Protein AF-A0A832FG57-F1 (afdb_monomer_lite)

Structure (mmCIF, N/CA/C/O backbone):
data_AF-A0A832FG57-F1
#
_entry.id   AF-A0A832FG57-F1
#
loop_
_atom_site.group_PDB
_atom_site.id
_atom_site.type_symbol
_atom_site.label_atom_id
_atom_site.label_alt_id
_atom_site.label_comp_id
_atom_site.label_asym_id
_atom_site.label_entity_id
_atom_site.label_seq_id
_atom_site.pdbx_PDB_ins_code
_atom_site.Cartn_x
_atom_site.Cartn_y
_atom_site.Cartn_z
_atom_site.occupancy
_atom_site.B_iso_or_equiv
_atom_site.auth_seq_id
_atom_site.auth_comp_id
_atom_site.auth_asym_id
_atom_site.auth_atom_id
_atom_site.pdbx_PDB_model_num
ATOM 1 N N . PHE A 1 1 ? -12.030 5.761 12.279 1.00 85.94 1 PHE A N 1
ATOM 2 C CA . PHE A 1 1 ? -11.155 4.565 12.280 1.00 85.94 1 PHE A CA 1
ATOM 3 C C . PHE A 1 1 ? -11.269 3.696 11.030 1.00 85.94 1 PHE A C 1
ATOM 5 O O . PHE A 1 1 ? -10.432 3.878 10.166 1.00 85.94 1 PHE A O 1
ATOM 12 N N . LEU A 1 2 ? -12.244 2.785 10.860 1.00 91.69 2 LEU A N 1
ATOM 13 C CA . LEU A 1 2 ? -12.209 1.858 9.704 1.00 91.69 2 LEU A CA 1
ATOM 14 C C . LEU A 1 2 ? -12.376 2.564 8.343 1.00 91.69 2 LEU A C 1
ATOM 16 O O . LEU A 1 2 ? -11.572 2.353 7.442 1.00 91.69 2 LEU A O 1
ATOM 20 N N . VAL A 1 3 ? -13.385 3.433 8.204 1.00 93.12 3 VAL A N 1
ATOM 21 C CA . VAL A 1 3 ? -13.613 4.214 6.968 1.00 93.12 3 VAL A CA 1
ATOM 22 C C . VAL A 1 3 ? -12.442 5.155 6.678 1.00 93.12 3 VAL A C 1
ATOM 24 O O . VAL A 1 3 ? -12.008 5.291 5.544 1.00 93.12 3 VAL A O 1
ATOM 27 N N . GLU A 1 4 ? -11.892 5.771 7.715 1.00 93.12 4 GLU A N 1
ATOM 28 C CA . GLU A 1 4 ? -10.716 6.635 7.612 1.00 93.12 4 GLU A CA 1
ATOM 29 C C . GLU A 1 4 ? -9.480 5.861 7.137 1.00 93.12 4 GLU A C 1
ATOM 31 O O . GLU A 1 4 ? -8.801 6.294 6.212 1.00 93.12 4 GLU A O 1
ATOM 36 N N . ALA A 1 5 ? -9.240 4.6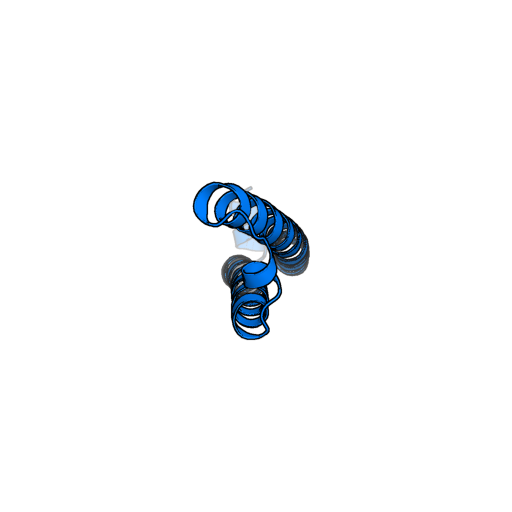68 7.691 1.00 94.00 5 ALA A N 1
ATOM 37 C CA . ALA A 1 5 ? -8.166 3.784 7.256 1.00 94.00 5 ALA A CA 1
ATOM 38 C C . ALA A 1 5 ? -8.358 3.310 5.807 1.00 94.00 5 ALA A C 1
ATOM 40 O O . ALA A 1 5 ? -7.385 3.222 5.062 1.00 94.00 5 ALA A O 1
ATOM 41 N N . LEU A 1 6 ? -9.601 3.065 5.377 1.00 94.50 6 LEU A N 1
ATOM 42 C CA . LEU A 1 6 ? -9.926 2.767 3.981 1.00 94.50 6 LEU A CA 1
ATOM 43 C C . LEU A 1 6 ? -9.584 3.951 3.062 1.00 94.50 6 LEU A C 1
ATOM 45 O O . LEU A 1 6 ? -8.933 3.758 2.040 1.00 94.50 6 LEU A O 1
ATOM 49 N N . ILE A 1 7 ? -9.998 5.170 3.422 1.00 96.25 7 ILE A N 1
ATOM 50 C CA . ILE A 1 7 ? -9.735 6.383 2.633 1.00 96.25 7 ILE A CA 1
ATOM 51 C C . ILE A 1 7 ? -8.228 6.631 2.529 1.00 96.25 7 ILE A C 1
ATOM 53 O O . ILE A 1 7 ? -7.712 6.823 1.429 1.00 96.25 7 ILE A O 1
ATOM 57 N N . LEU A 1 8 ? -7.508 6.570 3.652 1.00 95.62 8 LEU A N 1
ATOM 58 C CA . LEU A 1 8 ? -6.055 6.728 3.680 1.00 95.62 8 LEU A CA 1
ATOM 59 C C . LEU A 1 8 ? -5.351 5.624 2.884 1.00 95.62 8 LEU A C 1
ATOM 61 O O . LEU A 1 8 ? -4.422 5.916 2.135 1.00 95.62 8 LEU A O 1
ATOM 65 N N . GLY A 1 9 ? -5.822 4.380 2.986 1.00 96.75 9 GLY A N 1
ATOM 66 C CA . GLY A 1 9 ? -5.304 3.255 2.213 1.00 96.75 9 GLY A CA 1
ATOM 67 C C . GLY A 1 9 ? -5.506 3.424 0.712 1.00 96.75 9 GLY A C 1
ATOM 68 O O . GLY A 1 9 ? -4.572 3.199 -0.055 1.00 96.75 9 GLY A O 1
ATOM 69 N N . LEU A 1 10 ? -6.683 3.881 0.277 1.00 97.44 10 LEU A N 1
ATOM 70 C CA . LEU A 1 10 ? -6.975 4.166 -1.130 1.00 97.44 10 LEU A CA 1
ATOM 71 C C . LEU A 1 10 ? -6.106 5.306 -1.665 1.00 97.44 10 LEU A C 1
ATOM 73 O O . LEU A 1 10 ? -5.484 5.156 -2.717 1.00 97.44 10 LEU A O 1
ATOM 77 N N . LEU A 1 11 ? -6.025 6.424 -0.941 1.00 97.81 11 LEU A N 1
ATOM 78 C CA . LEU A 1 11 ? -5.226 7.581 -1.346 1.00 97.81 11 LEU A CA 1
ATOM 79 C C . LEU A 1 11 ? -3.732 7.242 -1.381 1.00 97.81 11 LEU A C 1
ATOM 81 O O . LEU A 1 11 ? -3.067 7.509 -2.381 1.00 97.81 11 LEU A O 1
ATOM 85 N N . GLY A 1 12 ? -3.222 6.598 -0.330 1.00 96.81 12 GLY A N 1
ATOM 86 C CA . GLY A 1 12 ? -1.824 6.188 -0.229 1.00 96.81 12 GLY A CA 1
ATOM 87 C C . GLY A 1 12 ? -1.438 5.166 -1.296 1.00 96.81 12 GLY A C 1
ATOM 88 O O . GLY A 1 12 ? -0.417 5.331 -1.960 1.00 96.81 12 GLY A O 1
ATOM 89 N N . SER A 1 13 ? -2.279 4.157 -1.534 1.00 97.12 13 SER A N 1
ATOM 90 C CA . SER A 1 13 ? -2.027 3.144 -2.569 1.00 97.12 13 SER A CA 1
ATOM 91 C C . SER A 1 13 ? -2.093 3.739 -3.975 1.00 97.12 13 SER A C 1
ATOM 93 O O . SER A 1 13 ? -1.269 3.395 -4.822 1.00 97.12 13 SER A O 1
ATOM 95 N N . SER A 1 14 ? -3.017 4.673 -4.226 1.00 97.12 14 SER A N 1
ATOM 96 C CA . SER A 1 14 ? -3.114 5.386 -5.509 1.00 97.12 14 SER A CA 1
ATOM 97 C C . SER A 1 14 ? -1.869 6.233 -5.767 1.00 97.12 14 SER A C 1
ATOM 99 O O . SER A 1 14 ? -1.238 6.104 -6.816 1.00 97.12 14 SER A O 1
ATOM 101 N N . ALA A 1 15 ? -1.469 7.049 -4.787 1.00 97.50 15 ALA A N 1
ATOM 102 C CA . ALA A 1 15 ? -0.270 7.877 -4.872 1.00 97.50 15 ALA A CA 1
ATOM 103 C C . ALA A 1 15 ? 0.998 7.025 -5.037 1.00 97.50 15 ALA A C 1
ATOM 105 O O . ALA A 1 15 ? 1.820 7.301 -5.909 1.00 97.50 15 ALA A O 1
ATOM 106 N N . GLY A 1 16 ? 1.127 5.947 -4.259 1.00 96.12 16 GLY A N 1
ATOM 107 C CA . GLY A 1 16 ? 2.238 5.002 -4.357 1.00 96.12 16 GLY A CA 1
ATOM 108 C C . GLY A 1 16 ? 2.311 4.310 -5.718 1.00 96.12 16 GLY A C 1
ATOM 109 O O . GLY A 1 16 ? 3.397 4.168 -6.271 1.00 96.12 16 GLY A O 1
ATOM 110 N N . SER A 1 17 ? 1.167 3.949 -6.304 1.00 94.88 17 SER A N 1
ATOM 111 C CA . SER A 1 17 ? 1.112 3.337 -7.639 1.00 94.88 17 SER A CA 1
ATOM 112 C C . SER A 1 17 ? 1.552 4.312 -8.732 1.00 94.88 17 SER A C 1
ATOM 114 O O . SER A 1 17 ? 2.342 3.942 -9.598 1.00 94.88 17 SER A O 1
ATOM 116 N N . ILE A 1 18 ? 1.115 5.574 -8.662 1.00 95.19 18 ILE A N 1
ATOM 117 C CA . ILE A 1 18 ? 1.557 6.632 -9.586 1.00 95.19 18 ILE A CA 1
ATOM 118 C C . ILE A 1 18 ? 3.070 6.848 -9.470 1.00 95.19 18 ILE A C 1
ATOM 120 O O . ILE A 1 18 ? 3.772 6.874 -10.483 1.00 95.19 18 ILE A O 1
ATOM 124 N N . LEU A 1 19 ? 3.588 6.950 -8.242 1.00 95.56 19 LEU A N 1
ATOM 125 C CA . LEU A 1 19 ? 5.023 7.097 -7.992 1.00 95.56 19 LEU A CA 1
ATOM 126 C C . LEU A 1 19 ? 5.818 5.886 -8.483 1.00 95.56 19 LEU A C 1
ATOM 128 O O . LEU A 1 19 ? 6.885 6.059 -9.064 1.00 95.56 19 LEU A O 1
ATOM 132 N N . SER A 1 20 ? 5.296 4.673 -8.301 1.00 92.88 20 SER A N 1
ATOM 133 C CA . SER A 1 20 ? 5.920 3.440 -8.781 1.00 92.88 20 SER A CA 1
ATOM 134 C C . SER A 1 20 ? 6.052 3.428 -10.304 1.00 92.88 20 SER A C 1
ATOM 136 O O . SER A 1 20 ? 7.132 3.133 -10.814 1.00 92.88 20 SER A O 1
ATOM 138 N N . VAL A 1 21 ? 5.005 3.827 -11.036 1.00 91.56 21 VAL A N 1
ATOM 139 C CA . VAL A 1 21 ? 5.051 3.945 -12.503 1.00 91.56 21 VAL A CA 1
ATOM 140 C C . VAL A 1 21 ? 6.057 5.008 -12.938 1.00 91.56 21 VAL A C 1
ATOM 142 O O . VAL A 1 21 ? 6.882 4.744 -13.811 1.00 91.56 21 VAL A O 1
ATOM 145 N N . ALA A 1 22 ? 6.027 6.192 -12.322 1.00 91.81 22 ALA A N 1
ATOM 146 C CA . ALA A 1 22 ? 6.932 7.287 -12.665 1.00 91.81 22 ALA A CA 1
ATOM 147 C C . ALA A 1 22 ? 8.403 6.921 -12.405 1.00 91.81 22 ALA A C 1
ATOM 149 O O . ALA A 1 22 ? 9.254 7.096 -13.279 1.00 91.81 22 ALA A O 1
ATOM 150 N N . ALA A 1 23 ? 8.697 6.357 -11.232 1.00 91.25 23 ALA A N 1
ATOM 151 C CA . ALA A 1 23 ? 10.032 5.890 -10.875 1.00 91.25 23 ALA A CA 1
ATOM 152 C C . ALA A 1 23 ? 10.478 4.728 -11.771 1.00 91.25 23 ALA A C 1
ATOM 154 O O . ALA A 1 23 ? 11.596 4.741 -12.280 1.00 91.25 23 ALA A O 1
ATOM 155 N N . GLY A 1 24 ? 9.596 3.760 -12.031 1.00 89.56 24 GLY A N 1
ATOM 156 C CA . GLY A 1 24 ? 9.860 2.645 -12.934 1.00 89.56 24 GLY A CA 1
ATOM 157 C C . GLY A 1 24 ? 10.197 3.114 -14.348 1.00 89.56 24 GLY A C 1
ATOM 158 O O . 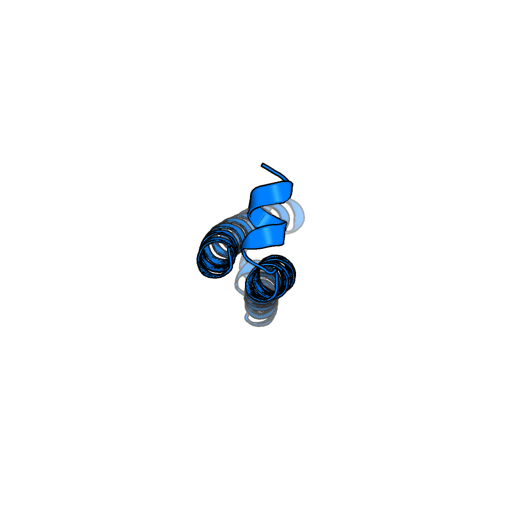GLY A 1 24 ? 11.158 2.621 -14.939 1.00 89.56 24 GLY A O 1
ATOM 159 N N . ALA A 1 25 ? 9.467 4.101 -14.875 1.00 88.19 25 ALA A N 1
ATOM 160 C CA . ALA A 1 25 ? 9.734 4.694 -16.184 1.00 88.19 25 ALA A CA 1
ATOM 161 C C . ALA A 1 25 ? 11.066 5.448 -16.213 1.00 88.19 25 ALA A C 1
ATOM 163 O O . ALA A 1 25 ? 11.846 5.251 -17.143 1.00 88.19 25 ALA A O 1
ATOM 164 N N . GLY A 1 26 ? 11.360 6.247 -15.182 1.00 88.56 26 GLY A N 1
ATOM 165 C CA . GLY A 1 26 ? 12.633 6.957 -15.060 1.00 88.56 26 GLY A CA 1
ATOM 166 C C . GLY A 1 26 ? 13.831 6.008 -14.993 1.00 88.56 26 GLY A C 1
ATOM 167 O O . GLY A 1 26 ? 14.794 6.179 -15.734 1.00 88.56 26 GLY A O 1
ATOM 168 N N . ILE A 1 27 ? 13.748 4.962 -14.168 1.00 89.00 27 ILE A N 1
ATOM 169 C CA . ILE A 1 27 ? 14.805 3.949 -14.038 1.00 89.00 27 ILE A CA 1
ATOM 170 C C . ILE A 1 27 ? 15.016 3.211 -15.367 1.00 89.00 27 ILE A C 1
ATOM 172 O O . ILE A 1 27 ? 16.152 3.071 -15.814 1.00 89.00 27 ILE A O 1
ATOM 176 N N . ASN A 1 28 ? 13.939 2.777 -16.031 1.00 87.62 28 ASN A N 1
ATOM 177 C CA . ASN A 1 28 ? 14.043 2.086 -17.320 1.00 87.62 28 ASN A CA 1
ATOM 178 C C . ASN A 1 28 ? 14.653 2.980 -18.408 1.00 87.62 28 ASN A C 1
ATOM 180 O O . ASN A 1 28 ? 15.522 2.531 -19.153 1.00 87.62 28 ASN A O 1
ATOM 184 N N . TYR A 1 29 ? 14.262 4.255 -18.456 1.00 85.88 29 TYR A N 1
ATOM 185 C CA . TYR A 1 29 ? 14.837 5.221 -19.386 1.00 85.88 29 TYR A CA 1
ATOM 186 C C . TYR A 1 29 ? 16.342 5.425 -19.155 1.00 85.88 29 TYR A C 1
ATOM 188 O O . TYR A 1 29 ? 17.104 5.443 -20.115 1.00 85.88 29 TYR A O 1
ATOM 196 N N . LEU A 1 30 ? 16.788 5.522 -17.899 1.00 88.81 30 LEU A N 1
ATOM 197 C CA . LEU A 1 30 ? 18.205 5.722 -17.572 1.00 88.81 30 LEU A CA 1
ATOM 198 C C . LEU A 1 30 ? 19.080 4.494 -17.861 1.00 88.81 30 LEU A C 1
ATOM 200 O O . LEU A 1 30 ? 20.247 4.655 -18.206 1.00 88.81 30 LEU A O 1
ATOM 204 N N . ILE A 1 31 ? 18.541 3.282 -17.700 1.00 86.88 31 ILE A N 1
ATOM 205 C CA . ILE A 1 31 ? 19.314 2.038 -17.841 1.00 86.88 31 ILE A CA 1
ATOM 206 C C . ILE A 1 31 ? 19.279 1.506 -19.278 1.00 86.88 31 ILE A C 1
ATOM 208 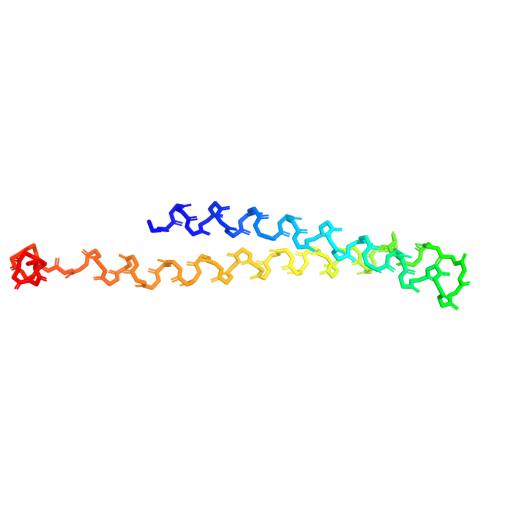O O . ILE A 1 31 ? 20.306 1.085 -19.802 1.00 86.88 31 ILE A O 1
ATOM 212 N N . ILE A 1 32 ? 18.099 1.487 -19.902 1.00 82.31 32 ILE A N 1
ATOM 213 C CA . ILE A 1 32 ? 17.851 0.797 -21.179 1.00 82.31 32 ILE A CA 1
ATOM 214 C C . ILE A 1 32 ? 17.613 1.803 -22.318 1.00 82.31 32 ILE A C 1
ATOM 216 O O . ILE A 1 32 ? 17.714 1.447 -23.488 1.00 82.31 32 ILE A O 1
ATOM 220 N N . GLY A 1 33 ? 17.298 3.065 -22.005 1.00 79.94 33 GLY A N 1
ATOM 221 C CA . GLY A 1 33 ? 16.901 4.069 -23.000 1.00 79.94 33 GLY A CA 1
ATOM 222 C C . GLY A 1 33 ? 15.465 3.905 -23.510 1.00 79.94 33 GLY A C 1
ATOM 223 O O . GLY A 1 33 ? 14.997 4.719 -24.302 1.00 79.94 33 GLY A O 1
ATOM 224 N N . GLU A 1 34 ? 14.733 2.889 -23.038 1.00 74.56 34 GLU A N 1
ATOM 225 C CA . GLU A 1 34 ? 13.356 2.596 -23.437 1.00 74.56 34 GLU A CA 1
ATOM 226 C C . GLU A 1 34 ? 12.435 2.443 -22.223 1.00 74.56 34 GLU A C 1
ATOM 228 O O . GLU A 1 34 ? 12.795 1.835 -21.221 1.00 74.56 34 GLU A O 1
ATOM 233 N N . THR A 1 35 ? 11.196 2.929 -22.328 1.00 74.06 35 THR A N 1
ATOM 234 C CA . THR A 1 35 ? 10.183 2.854 -21.255 1.00 74.06 35 THR A CA 1
ATOM 235 C C . THR A 1 35 ? 9.156 1.735 -21.455 1.00 74.06 35 THR A C 1
ATOM 237 O O . THR A 1 35 ? 8.265 1.549 -20.625 1.00 74.06 35 THR A O 1
ATOM 240 N N . LYS A 1 36 ? 9.274 0.947 -22.534 1.00 73.31 36 LYS A N 1
ATOM 241 C CA . LYS A 1 36 ? 8.284 -0.077 -22.922 1.00 73.31 36 LYS A CA 1
ATOM 242 C C . LYS A 1 36 ? 8.072 -1.173 -21.877 1.00 73.31 36 LYS A C 1
ATOM 244 O O . LYS A 1 36 ? 6.969 -1.703 -21.782 1.00 73.31 36 LYS A O 1
ATOM 249 N N . TYR A 1 37 ? 9.088 -1.495 -21.078 1.00 72.94 37 TYR A N 1
ATOM 250 C CA . TYR A 1 37 ? 9.009 -2.544 -20.055 1.00 72.94 37 TYR A CA 1
ATOM 251 C C . TYR A 1 37 ? 8.039 -2.214 -18.913 1.00 72.94 37 TYR A C 1
ATOM 253 O O . TYR A 1 37 ? 7.464 -3.118 -18.307 1.00 72.94 37 TYR A O 1
ATOM 261 N N . VAL A 1 38 ? 7.790 -0.927 -18.654 1.00 70.38 38 VAL A N 1
ATOM 262 C CA . VAL A 1 38 ? 6.860 -0.486 -17.602 1.00 70.38 38 VAL A CA 1
ATOM 263 C C . VAL A 1 38 ? 5.405 -0.775 -17.971 1.00 70.38 38 VAL A C 1
ATOM 265 O O . VAL A 1 38 ? 4.586 -1.039 -17.096 1.00 70.38 38 VAL A O 1
ATOM 268 N N . PHE A 1 39 ? 5.093 -0.798 -19.268 1.00 73.00 39 PHE A N 1
ATOM 269 C CA . PHE A 1 39 ? 3.741 -1.024 -19.785 1.00 73.00 39 PHE A CA 1
ATOM 270 C C . PHE A 1 39 ? 3.473 -2.481 -20.186 1.00 73.00 39 PHE A C 1
ATOM 272 O O . PHE A 1 39 ? 2.420 -2.781 -20.749 1.00 73.00 39 PHE A O 1
ATOM 279 N N . GLN A 1 40 ? 4.401 -3.402 -19.911 1.00 82.81 40 GLN A N 1
ATOM 280 C CA . GLN A 1 40 ? 4.154 -4.824 -20.132 1.00 82.81 40 GLN A CA 1
ATOM 281 C C . GLN A 1 40 ? 3.100 -5.355 -19.158 1.00 82.81 40 GLN A C 1
ATOM 283 O O . GLN A 1 40 ? 3.030 -4.946 -17.998 1.00 82.81 40 GLN A O 1
ATOM 288 N N . LEU A 1 41 ? 2.295 -6.308 -19.633 1.00 76.00 41 LEU A N 1
ATOM 289 C CA . LEU A 1 41 ? 1.173 -6.875 -18.880 1.00 76.00 41 LEU A CA 1
ATOM 290 C C . LEU A 1 41 ? 1.614 -7.495 -17.539 1.00 76.00 41 LEU A C 1
ATOM 292 O O . LEU A 1 41 ? 0.900 -7.400 -16.544 1.00 76.00 41 LEU A O 1
ATOM 296 N N . SER A 1 42 ? 2.818 -8.074 -17.502 1.00 80.00 42 SER A N 1
ATOM 297 C CA . SER A 1 42 ? 3.464 -8.587 -16.288 1.00 80.00 42 SER A CA 1
ATOM 298 C C . SER A 1 42 ? 3.721 -7.480 -15.259 1.00 80.00 42 SER A C 1
ATOM 300 O O . SER A 1 42 ? 3.356 -7.626 -14.094 1.00 80.00 42 SER A O 1
ATOM 302 N N . THR A 1 43 ? 4.288 -6.350 -15.685 1.00 83.00 43 THR A N 1
ATOM 303 C CA . THR A 1 43 ? 4.603 -5.196 -14.827 1.00 83.00 43 THR A CA 1
ATOM 304 C C . THR A 1 43 ? 3.347 -4.527 -14.272 1.00 83.00 43 THR A C 1
ATOM 306 O O . THR A 1 43 ? 3.290 -4.201 -13.085 1.00 83.00 43 THR A O 1
ATOM 309 N N . VAL A 1 44 ? 2.302 -4.390 -15.092 1.00 85.75 44 VAL A N 1
ATOM 310 C CA . VAL A 1 44 ? 0.996 -3.863 -14.656 1.00 85.75 44 VAL A CA 1
ATOM 311 C C . VAL A 1 44 ? 0.384 -4.738 -13.557 1.00 85.75 44 VAL A C 1
ATOM 313 O O . VAL A 1 44 ? -0.170 -4.211 -12.590 1.00 85.75 44 VAL A O 1
ATOM 316 N N . GLY A 1 45 ? 0.549 -6.062 -13.649 1.00 91.00 45 GLY A N 1
ATOM 317 C CA . GLY A 1 45 ? 0.130 -6.994 -12.601 1.00 91.00 45 GLY A CA 1
ATOM 318 C C . GLY A 1 45 ? 0.785 -6.707 -11.245 1.00 91.00 45 GLY A C 1
ATOM 319 O O . GLY A 1 45 ? 0.103 -6.719 -10.221 1.00 91.00 45 GLY A O 1
ATOM 320 N N . TYR A 1 46 ? 2.079 -6.373 -11.224 1.00 91.00 46 TYR A N 1
ATOM 321 C CA . TYR A 1 46 ? 2.788 -6.022 -9.988 1.00 91.00 46 TYR A CA 1
ATOM 322 C C . TYR A 1 46 ? 2.324 -4.695 -9.384 1.00 91.00 46 TYR A C 1
ATOM 324 O O . TYR A 1 46 ? 2.214 -4.596 -8.163 1.00 91.00 46 TYR A O 1
ATOM 332 N N . ILE A 1 47 ? 1.997 -3.700 -10.213 1.00 92.12 47 ILE A N 1
ATOM 333 C CA . ILE A 1 47 ? 1.431 -2.427 -9.738 1.00 92.12 47 ILE A CA 1
ATOM 334 C C . ILE A 1 47 ? 0.078 -2.676 -9.063 1.00 92.12 47 ILE A C 1
ATOM 336 O O . ILE A 1 47 ? -0.161 -2.193 -7.957 1.00 92.12 47 ILE A O 1
ATOM 340 N N . PHE A 1 48 ? -0.784 -3.486 -9.683 1.00 93.88 48 PHE A N 1
ATOM 341 C CA . PHE A 1 48 ? -2.080 -3.843 -9.108 1.00 93.88 48 PHE A CA 1
ATOM 342 C C . PHE A 1 48 ? -1.946 -4.645 -7.804 1.00 93.88 48 PHE A C 1
ATOM 344 O O . PHE A 1 48 ? -2.686 -4.410 -6.844 1.00 93.88 48 PHE A O 1
ATOM 351 N N . LEU A 1 49 ? -0.974 -5.559 -7.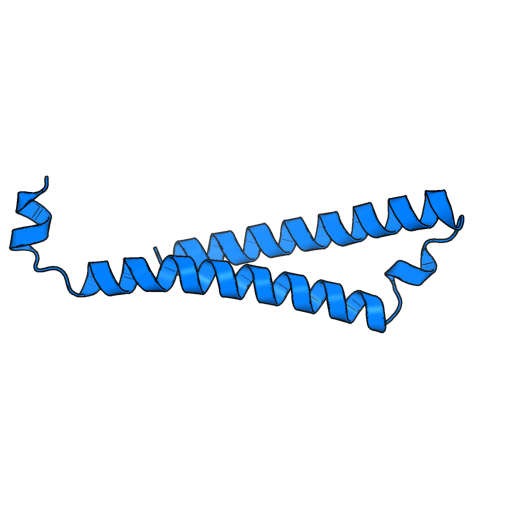739 1.00 95.25 49 LEU A N 1
ATOM 352 C CA . LEU A 1 49 ? -0.634 -6.283 -6.515 1.00 95.25 49 LEU A CA 1
ATOM 353 C C . LEU A 1 49 ? -0.196 -5.324 -5.406 1.00 95.25 49 LEU A C 1
ATOM 355 O O . LEU A 1 49 ? -0.734 -5.392 -4.305 1.00 95.25 49 LEU A O 1
ATOM 359 N N . GLY A 1 50 ? 0.726 -4.403 -5.699 1.00 94.94 50 GLY A N 1
ATOM 360 C CA . GLY A 1 50 ? 1.194 -3.399 -4.742 1.00 94.94 50 GLY A CA 1
ATOM 361 C C . GLY A 1 50 ? 0.058 -2.515 -4.224 1.00 94.94 50 GLY A C 1
ATOM 362 O O . GLY A 1 50 ? -0.077 -2.325 -3.015 1.00 94.94 50 GLY A O 1
ATOM 363 N N . PHE A 1 51 ? -0.814 -2.053 -5.121 1.00 96.75 51 PHE A N 1
ATOM 364 C CA . PHE A 1 51 ? -2.015 -1.297 -4.768 1.00 96.75 51 PHE A CA 1
ATOM 365 C C . PHE A 1 51 ? -2.943 -2.084 -3.830 1.00 96.75 51 PHE A C 1
ATOM 367 O O . PHE A 1 51 ? -3.375 -1.575 -2.796 1.00 96.75 51 PHE A O 1
ATOM 374 N N . SER A 1 52 ? -3.206 -3.352 -4.156 1.00 97.12 52 SER A N 1
ATOM 375 C CA . SER A 1 52 ? -4.058 -4.235 -3.352 1.00 97.12 52 SER A CA 1
ATOM 376 C C . SER A 1 52 ? -3.465 -4.493 -1.966 1.00 97.12 52 SER A C 1
ATOM 378 O O . SER A 1 52 ? -4.183 -4.451 -0.967 1.00 97.12 52 SER A O 1
ATOM 380 N N . VAL A 1 53 ? -2.150 -4.711 -1.884 1.00 97.19 53 VAL A N 1
ATOM 381 C CA . VAL A 1 53 ? -1.430 -4.896 -0.616 1.00 97.19 53 VAL A CA 1
ATOM 382 C C . VAL A 1 53 ? -1.507 -3.638 0.249 1.00 97.19 53 VAL A C 1
ATOM 384 O O . VAL A 1 53 ? -1.746 -3.753 1.453 1.00 97.19 53 VAL A O 1
ATOM 387 N N . GLY A 1 54 ? -1.357 -2.449 -0.340 1.00 96.00 54 GLY A N 1
ATOM 388 C CA . GLY A 1 54 ? -1.475 -1.179 0.379 1.00 96.00 54 GLY A CA 1
ATOM 389 C C . GLY A 1 54 ? -2.851 -1.007 1.024 1.00 96.00 54 GLY A C 1
ATOM 390 O O . GLY A 1 54 ? -2.945 -0.783 2.231 1.00 96.00 54 GLY A O 1
ATOM 391 N N . ILE A 1 55 ? -3.921 -1.231 0.256 1.00 96.75 55 ILE A N 1
ATOM 392 C CA . ILE A 1 55 ? -5.300 -1.174 0.763 1.00 96.75 55 ILE A CA 1
ATOM 393 C C . ILE A 1 55 ? -5.525 -2.202 1.871 1.00 96.75 55 ILE A C 1
ATOM 395 O O . ILE A 1 55 ? -6.036 -1.852 2.936 1.00 96.75 55 ILE A O 1
ATOM 399 N N . LEU A 1 56 ? -5.143 -3.462 1.643 1.00 96.94 56 LEU A N 1
ATOM 400 C CA . LEU A 1 56 ? -5.323 -4.530 2.626 1.00 96.94 56 LEU A CA 1
ATOM 401 C C . LEU A 1 56 ? -4.610 -4.205 3.936 1.00 96.94 56 LEU A C 1
ATOM 403 O O . LEU A 1 56 ? -5.195 -4.358 5.005 1.00 96.94 56 LEU A O 1
ATOM 407 N N . THR A 1 57 ? -3.378 -3.705 3.861 1.00 96.06 57 THR A N 1
ATOM 408 C CA . THR A 1 57 ? -2.594 -3.350 5.047 1.00 96.06 57 THR A CA 1
ATOM 409 C C . THR A 1 57 ? -3.268 -2.229 5.835 1.00 96.06 57 THR A C 1
ATOM 411 O O . THR A 1 57 ? -3.411 -2.351 7.051 1.00 96.06 57 THR A O 1
ATOM 414 N N . SER A 1 58 ? -3.754 -1.178 5.164 1.00 95.62 58 SER A N 1
ATOM 415 C CA . SER A 1 58 ? -4.473 -0.083 5.828 1.00 95.62 58 SER A CA 1
ATOM 416 C C . SER A 1 58 ? -5.788 -0.540 6.461 1.00 95.62 58 SER A C 1
ATOM 418 O O . SER A 1 58 ? -6.107 -0.148 7.584 1.00 95.62 58 SER A O 1
ATOM 420 N N . ILE A 1 59 ? -6.549 -1.407 5.785 1.00 95.62 59 ILE A N 1
ATOM 421 C CA . ILE A 1 59 ? -7.780 -1.973 6.349 1.00 95.62 59 ILE A CA 1
ATOM 422 C C . ILE A 1 59 ? -7.455 -2.800 7.590 1.00 95.62 59 ILE A C 1
ATOM 424 O O . ILE A 1 59 ? -8.074 -2.591 8.629 1.00 95.62 59 ILE A O 1
ATOM 428 N N . LEU A 1 60 ? -6.480 -3.709 7.513 1.00 95.81 60 LEU A N 1
ATOM 429 C CA . LEU A 1 60 ? -6.102 -4.569 8.634 1.00 95.81 60 LEU A CA 1
ATOM 430 C C . LEU A 1 60 ? -5.614 -3.748 9.834 1.00 95.81 60 LEU A C 1
ATOM 432 O O . LEU A 1 60 ? -6.025 -4.019 10.966 1.00 95.81 60 LEU A O 1
ATOM 436 N N . SER A 1 61 ? -4.813 -2.705 9.593 1.00 93.75 61 SER A N 1
ATOM 437 C CA . SER A 1 61 ? -4.331 -1.820 10.655 1.00 93.75 61 SER A CA 1
ATOM 438 C C . SER A 1 61 ? -5.449 -1.000 11.295 1.00 93.75 61 SER A C 1
ATOM 440 O O . SER A 1 61 ? -5.375 -0.714 12.484 1.00 93.75 61 SER A O 1
ATOM 442 N N . GLY A 1 62 ? -6.482 -0.614 10.539 1.00 94.06 62 GLY A N 1
ATOM 443 C CA . GLY A 1 62 ? -7.643 0.116 11.059 1.00 94.06 62 GLY A CA 1
ATOM 444 C C . GLY A 1 62 ? -8.698 -0.782 11.711 1.00 94.06 62 GLY A C 1
ATOM 445 O O . GLY A 1 62 ? -9.377 -0.362 12.649 1.00 94.06 62 GLY A O 1
ATOM 446 N N . LEU A 1 63 ? -8.824 -2.025 11.246 1.00 94.69 63 LEU A N 1
ATOM 447 C CA . LEU A 1 63 ? -9.829 -2.980 11.704 1.00 94.69 63 LEU A CA 1
ATOM 448 C C . LEU A 1 63 ? -9.545 -3.468 13.121 1.00 94.69 63 LEU A C 1
ATOM 450 O O . LEU A 1 63 ? -10.455 -3.477 13.946 1.00 94.69 63 LEU A O 1
ATOM 454 N N . TYR A 1 64 ? -8.297 -3.826 13.425 1.00 92.94 64 TYR A N 1
ATOM 455 C CA . TYR A 1 64 ? -7.919 -4.289 14.761 1.00 92.94 64 TYR A CA 1
ATOM 456 C C . TYR A 1 64 ? -8.262 -3.285 15.887 1.00 92.94 64 TYR A C 1
ATOM 458 O O . TYR A 1 64 ? -8.987 -3.661 16.814 1.00 92.94 64 TYR A O 1
ATOM 466 N N . PRO A 1 65 ? -7.831 -2.007 15.834 1.00 90.31 65 PRO A N 1
ATOM 467 C CA . PRO A 1 65 ? -8.164 -1.036 16.871 1.00 90.31 65 PRO A CA 1
ATOM 468 C C . PRO A 1 65 ? -9.650 -0.671 16.873 1.00 90.31 65 PRO A C 1
ATOM 470 O O . PRO A 1 65 ? -10.220 -0.524 17.951 1.00 90.31 65 PRO A O 1
ATOM 473 N N . ALA A 1 66 ? -10.307 -0.580 15.708 1.00 92.62 66 ALA A N 1
ATOM 474 C CA . ALA A 1 66 ? -11.745 -0.309 15.643 1.00 92.62 66 ALA A CA 1
ATOM 475 C C . ALA A 1 66 ? -12.563 -1.424 16.309 1.00 92.62 66 ALA A C 1
ATOM 477 O O . ALA A 1 66 ? -13.515 -1.155 17.040 1.00 92.62 66 ALA A O 1
ATOM 478 N N . TRP A 1 67 ? -12.159 -2.678 16.103 1.00 92.69 67 TRP A N 1
ATOM 479 C CA . TRP A 1 67 ? -12.789 -3.821 16.743 1.00 92.69 67 TRP A CA 1
ATOM 480 C C . TRP A 1 67 ? -12.581 -3.807 18.256 1.00 92.69 67 TRP A C 1
ATOM 482 O O . TRP A 1 67 ? -13.542 -3.983 19.006 1.00 92.69 67 TRP A O 1
ATOM 492 N N . LYS A 1 68 ? -11.358 -3.518 18.712 1.00 90.19 68 LYS A N 1
ATOM 493 C CA . LYS A 1 68 ? -11.062 -3.356 20.138 1.00 90.19 68 LYS A CA 1
ATOM 494 C C . LYS A 1 68 ? -11.899 -2.230 20.765 1.00 90.19 68 LYS A C 1
ATOM 496 O O . LYS A 1 68 ? -12.496 -2.449 21.811 1.00 90.19 68 LYS A O 1
ATOM 501 N N . ALA A 1 69 ? -12.007 -1.079 20.098 1.00 89.69 69 ALA A N 1
ATOM 502 C CA . ALA A 1 69 ? -12.818 0.064 20.530 1.00 89.69 69 ALA A CA 1
ATOM 503 C C . ALA A 1 69 ? -14.312 -0.274 20.641 1.00 89.69 69 ALA A C 1
ATOM 505 O O . ALA A 1 69 ? -14.963 0.130 21.596 1.00 89.69 69 ALA A O 1
ATOM 506 N N . SER A 1 70 ? -14.848 -1.069 19.710 1.00 89.88 70 SER A N 1
ATOM 507 C CA . SER A 1 70 ? -16.270 -1.449 19.709 1.00 89.88 70 SER A CA 1
ATOM 508 C C . SER A 1 70 ? -16.700 -2.342 20.880 1.00 89.88 70 SER A C 1
ATOM 510 O O . SER A 1 70 ? -17.894 -2.500 21.115 1.00 89.88 70 SER A O 1
ATOM 512 N N . ARG A 1 71 ? -15.740 -2.953 21.588 1.00 89.12 71 ARG A N 1
ATOM 513 C CA . ARG A 1 71 ? -15.982 -3.878 22.707 1.00 89.12 71 ARG A CA 1
ATOM 514 C C . ARG A 1 71 ? -15.641 -3.287 24.076 1.00 89.12 71 ARG A C 1
ATOM 516 O O . ARG A 1 71 ? -15.775 -3.994 25.067 1.00 89.12 71 ARG A O 1
ATOM 523 N N . LEU A 1 72 ? -15.168 -2.044 24.130 1.00 87.44 72 LEU A N 1
ATOM 524 C CA . LEU A 1 72 ? -14.855 -1.360 25.3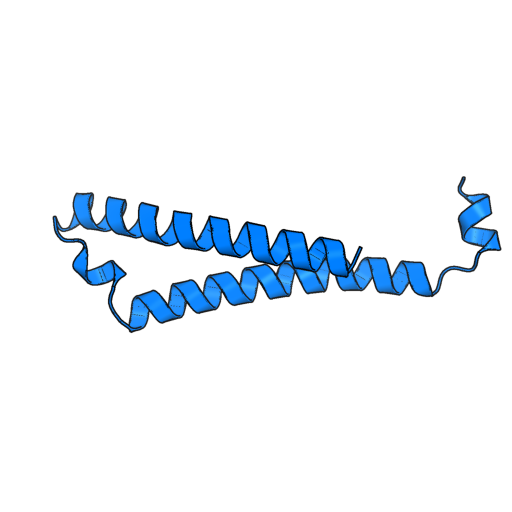82 1.00 87.44 72 LEU A CA 1
ATOM 525 C C . LEU A 1 72 ? -16.143 -0.882 26.055 1.00 87.44 72 LEU A C 1
ATOM 527 O O . LEU A 1 72 ? -17.020 -0.317 25.398 1.00 87.44 72 LEU A O 1
ATOM 531 N N . GLU A 1 73 ? -16.257 -1.104 27.365 1.00 87.31 73 GLU A N 1
ATOM 532 C CA . GLU A 1 73 ? -17.400 -0.601 28.118 1.00 87.31 73 GLU A CA 1
ATOM 533 C C . GLU A 1 73 ? -17.349 0.936 28.190 1.00 87.31 73 GLU A C 1
ATOM 535 O O . GLU A 1 73 ? -16.289 1.501 28.479 1.00 87.31 73 GLU A O 1
ATOM 540 N N . PRO A 1 74 ? -18.477 1.645 27.988 1.00 79.38 74 PRO A N 1
ATOM 541 C CA . PRO A 1 74 ? -18.502 3.110 28.017 1.00 79.38 74 PRO A CA 1
ATOM 542 C C . PRO A 1 74 ? -17.976 3.697 29.332 1.00 79.38 74 PRO A C 1
ATOM 544 O O . PRO A 1 74 ? -17.351 4.755 29.337 1.00 79.38 74 PRO A O 1
ATOM 547 N N . ILE A 1 75 ? -18.203 2.990 30.445 1.00 81.50 75 ILE A N 1
ATOM 548 C CA . ILE A 1 75 ? -17.750 3.410 31.773 1.00 81.50 75 ILE A CA 1
ATOM 549 C C . ILE A 1 75 ? -16.227 3.314 31.923 1.00 81.50 75 ILE A C 1
ATOM 551 O O . ILE A 1 75 ? -15.627 4.124 32.624 1.00 81.50 75 ILE A O 1
ATOM 555 N N . GLU A 1 76 ? -15.591 2.343 31.258 1.00 79.25 76 GLU A N 1
ATOM 556 C CA . GLU A 1 76 ? -14.135 2.228 31.216 1.00 79.25 76 GLU A CA 1
ATOM 557 C C . GLU A 1 76 ? -13.546 3.283 30.286 1.00 79.25 76 GLU A C 1
ATOM 559 O O . GLU A 1 76 ? -12.571 3.922 30.661 1.00 79.25 76 GLU A O 1
ATOM 564 N N . ALA A 1 77 ? -14.168 3.533 29.130 1.00 78.12 77 ALA A N 1
ATOM 565 C CA . ALA A 1 77 ? -13.722 4.563 28.193 1.00 78.12 77 ALA A CA 1
ATOM 566 C C . ALA A 1 77 ? -13.686 5.967 28.831 1.00 78.12 77 ALA A C 1
ATOM 568 O O . ALA A 1 77 ? -12.703 6.678 28.657 1.00 78.12 77 ALA A O 1
ATOM 569 N N . LEU A 1 78 ? -14.702 6.322 29.627 1.00 75.94 78 LEU A N 1
ATOM 570 C CA . LEU A 1 78 ? -14.778 7.597 30.359 1.00 75.94 78 LEU A CA 1
ATOM 571 C C . LEU A 1 78 ? -13.850 7.673 31.580 1.00 75.94 78 LEU A C 1
ATOM 573 O O . LEU A 1 78 ? -13.552 8.761 32.054 1.00 75.94 78 LEU A O 1
ATOM 577 N N . ARG A 1 79 ? -13.402 6.535 32.124 1.00 77.06 79 ARG A N 1
ATOM 578 C CA . ARG A 1 79 ? -12.476 6.497 33.273 1.00 77.06 79 ARG A CA 1
ATOM 579 C C . ARG A 1 79 ? -11.031 6.828 32.902 1.00 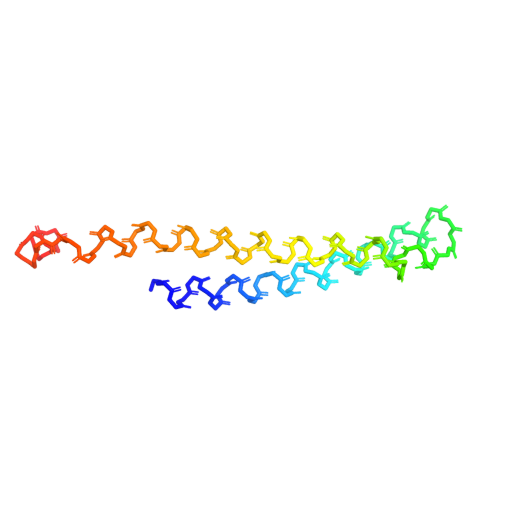77.06 79 ARG A C 1
ATOM 581 O O . ARG A 1 79 ? -10.225 7.036 33.806 1.00 77.06 79 ARG A O 1
ATOM 588 N N . PHE A 1 80 ? -10.704 6.784 31.613 1.00 68.88 80 PHE A N 1
ATOM 589 C CA . PHE A 1 80 ? -9.385 7.112 31.070 1.00 68.88 80 PHE A CA 1
ATOM 590 C C . PHE A 1 80 ? -9.331 8.506 30.424 1.00 68.88 80 PHE A C 1
ATOM 592 O O . PHE A 1 80 ? -8.283 8.861 29.883 1.00 68.88 80 PHE A O 1
ATOM 599 N N . GLU A 1 81 ? -10.431 9.263 30.472 1.00 54.88 81 GLU A N 1
ATOM 600 C CA . GLU A 1 81 ? -10.478 10.693 30.135 1.00 54.88 81 GLU A CA 1
ATOM 601 C C . GLU A 1 81 ? -10.053 11.541 31.342 1.00 54.88 81 GLU A C 1
ATOM 603 O O . GLU A 1 81 ? -9.232 12.465 31.141 1.00 54.88 81 GLU A O 1
#

pLDDT: mean 88.75, std 8.56, range [54.88, 97.81]

Secondary structure (DSSP, 8-state):
-HHHHHHHHHHHHHHHHHHHHHHHHHHHHHHHS--GGGGSHHHHHHHHHHHHHHHHHHHHHHHHHHHHHHTS-HHHHHHT-

Radius of gyration: 19.36 Å; chains: 1; bounding box: 38×19×57 Å

Sequence (81 aa):
FLVEALILGLLGSSAGSILSVAAGAGINYLIIGETKYVFQLSTVGYIFLGFSVGILTSILSGLYPAWKASRLEPIEALRFE

Foldseek 3Di:
DQVVLLVCLQVVLVVVLVVCLVVLQVVCCVPPVDSVVCVDPVNVVVSVVSSVVSNVVSNVVVVVVVVVVVPDDPVVVVVVD